Protein AF-A0A3D5JHT1-F1 (afdb_monomer_lite)

Sequence (173 aa):
NGANALLKLLEEPPEKTMLFLVASRPGRLPPTIRSRCRLVRIAPPDEALCRDVIAGHLSDIDASRAEDLARLAEGAPGRALSLAQSQSDDFYRATCALLAEPRFDMAAAATLCEKWGRGGAEGQPLRDGAIWLIGRLLRLAAVRAAGKENVASVVCAFEEEAISRLVSHHGAG

Secondary structure (DSSP, 8-s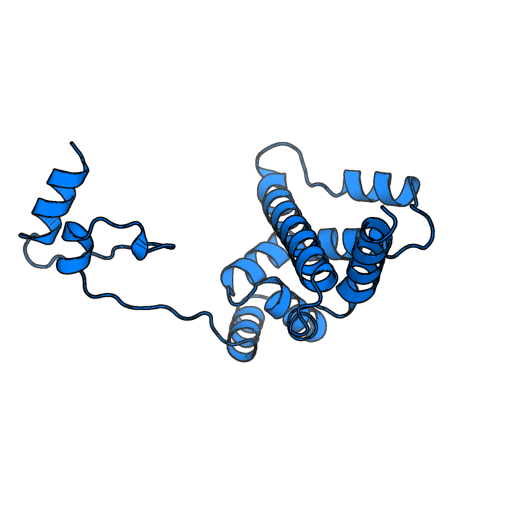tate):
-HHHHHHHHHHSPPTT-------S-GGGS-HHHHTTS-----PPPPHHHHHHHHHHH-TT--HHHHHHHHHHTTT-HHHHHHHHHTTHHHHHHHHHHHHHSSS--HHHHHHHHHTS--TTTTTHHHHHHHHHHHHHHHHHHHHHHTT-GGGTTTS-GGGHHHHHHHHHHHTT-

Radius of gyration: 20.87 Å; chains: 1; bounding box: 59×35×53 Å

pLDDT: mean 89.63, std 9.87, range [39.41, 97.94]

Foldseek 3Di:
DVVVVVLCCLVDPPPPDDDDDDDPCCVPDPPSNVVSDDDDDDDQDDLVVLLVLVPVPDPPDDPLLSSQLSLLCVSPSVLSVLCVVLVLVVLQLLVLVQLLDPDRDPVSVVVSVVVCADPDPRNVSNNVSNVSSVVVLLVLLVCVLVVPPPSVVRHRPSSVSSSVSSSVVVVPD

Structure (mmCIF, N/CA/C/O backbone):
data_AF-A0A3D5JHT1-F1
#
_entry.id   AF-A0A3D5JHT1-F1
#
loop_
_atom_site.group_PDB
_atom_site.id
_atom_site.type_symbol
_atom_site.label_atom_id
_atom_site.label_alt_id
_atom_site.label_comp_id
_atom_site.label_asym_id
_atom_site.label_entity_id
_atom_site.label_seq_id
_atom_site.pdbx_PDB_ins_code
_atom_site.Cartn_x
_atom_site.Cartn_y
_atom_site.Cartn_z
_atom_site.occupancy
_atom_site.B_iso_or_equiv
_atom_site.auth_seq_id
_atom_site.auth_comp_id
_atom_site.auth_asym_id
_atom_site.auth_atom_id
_atom_site.pdbx_PDB_model_num
ATOM 1 N N . ASN A 1 1 ? -8.452 21.609 26.875 1.00 52.84 1 ASN A N 1
ATOM 2 C CA . ASN A 1 1 ? -8.539 20.396 27.729 1.00 52.84 1 ASN A CA 1
ATOM 3 C C . ASN A 1 1 ? -9.334 19.262 27.064 1.00 52.84 1 ASN A C 1
ATOM 5 O O . ASN A 1 1 ? -10.362 18.860 27.589 1.00 52.84 1 ASN A O 1
ATOM 9 N N . GLY A 1 2 ? -8.878 18.725 25.921 1.00 63.16 2 GLY A N 1
ATOM 10 C CA . GLY A 1 2 ? -9.614 17.688 25.165 1.00 63.16 2 GLY A CA 1
ATOM 11 C C . GLY A 1 2 ? -9.487 16.261 25.721 1.00 63.16 2 GLY A C 1
ATOM 12 O O . GLY A 1 2 ? -10.450 15.503 25.690 1.00 63.16 2 GLY A O 1
ATOM 13 N N . ALA A 1 3 ? -8.336 15.908 26.307 1.00 67.38 3 ALA A N 1
ATOM 14 C CA . ALA A 1 3 ? -8.108 14.571 26.869 1.00 67.38 3 ALA A CA 1
ATOM 15 C C . ALA A 1 3 ? -9.038 14.254 28.058 1.00 67.38 3 ALA A C 1
ATOM 17 O O . ALA A 1 3 ? -9.567 13.151 28.149 1.00 67.38 3 ALA A O 1
ATOM 18 N N . ASN A 1 4 ? -9.302 15.236 28.926 1.00 71.12 4 ASN A N 1
ATOM 19 C CA . ASN A 1 4 ? -10.193 15.061 30.078 1.00 71.12 4 ASN A CA 1
ATOM 20 C C . ASN A 1 4 ? -11.667 14.932 29.666 1.00 71.12 4 ASN A C 1
ATOM 22 O O . ASN A 1 4 ? -12.423 14.232 30.329 1.00 71.12 4 ASN A O 1
ATOM 26 N N . ALA A 1 5 ? -12.077 15.579 28.570 1.00 80.12 5 ALA A N 1
ATOM 27 C CA . ALA A 1 5 ? -13.433 15.442 28.041 1.00 80.12 5 ALA A CA 1
ATOM 28 C C . ALA A 1 5 ? -13.660 14.046 27.439 1.00 80.12 5 ALA A C 1
ATOM 30 O O . ALA A 1 5 ? -14.677 13.418 27.714 1.00 80.12 5 ALA A O 1
ATOM 31 N N . LEU A 1 6 ? -12.680 13.528 26.688 1.00 86.12 6 LEU A N 1
ATOM 32 C CA . LEU A 1 6 ? -12.731 12.166 26.154 1.00 86.12 6 LEU A CA 1
ATOM 33 C C . LEU A 1 6 ? -12.760 11.114 27.270 1.00 86.12 6 LEU A C 1
ATOM 35 O O . LEU A 1 6 ? -13.501 10.146 27.163 1.00 86.12 6 LEU A O 1
ATOM 39 N N . LEU A 1 7 ? -11.996 11.304 28.350 1.00 89.38 7 LEU A N 1
ATOM 40 C CA . LEU A 1 7 ? -12.026 10.390 29.496 1.00 89.38 7 LEU A CA 1
ATOM 41 C C . LEU A 1 7 ? -13.412 10.323 30.139 1.00 89.38 7 LEU A C 1
ATOM 43 O O . LEU A 1 7 ? -13.905 9.221 30.346 1.00 89.38 7 LEU A O 1
ATOM 47 N N . LYS A 1 8 ? -14.064 11.471 30.361 1.00 88.75 8 LYS A N 1
ATOM 48 C CA . LYS A 1 8 ? -15.439 11.501 30.880 1.00 88.75 8 LYS A CA 1
ATOM 49 C C . LYS A 1 8 ? -16.411 10.747 29.974 1.00 88.75 8 LYS A C 1
ATOM 51 O O . LYS A 1 8 ? -17.195 9.950 30.462 1.00 88.75 8 LYS A O 1
ATOM 56 N N . LEU A 1 9 ? -16.309 10.935 28.657 1.00 90.62 9 LEU A N 1
ATOM 57 C CA . LEU A 1 9 ? -17.140 10.209 27.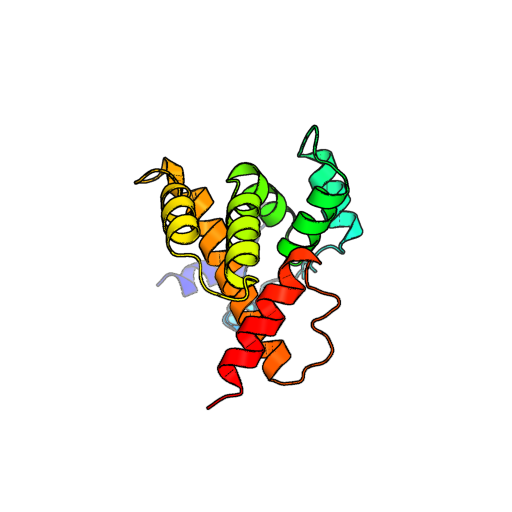686 1.00 90.62 9 LEU A CA 1
ATOM 58 C C . LEU A 1 9 ? -16.893 8.693 27.687 1.00 90.62 9 LEU A C 1
ATOM 60 O O . LEU A 1 9 ? -17.808 7.932 27.394 1.00 90.62 9 LEU A O 1
ATOM 64 N N . LEU A 1 10 ? -15.665 8.251 27.973 1.00 91.12 10 LEU A N 1
ATOM 65 C CA . LEU A 1 10 ? -15.327 6.828 28.064 1.00 91.12 10 LEU A CA 1
ATOM 66 C C . LEU A 1 10 ? -15.773 6.202 29.394 1.00 91.12 10 LEU A C 1
ATOM 68 O O . LEU A 1 10 ? -16.079 5.014 29.420 1.00 91.12 10 LEU A O 1
ATOM 72 N N . GLU A 1 11 ? -15.764 6.971 30.485 1.00 90.69 11 GLU A N 1
ATOM 73 C CA . GLU A 1 11 ? -16.189 6.522 31.820 1.00 90.69 11 GLU A CA 1
ATOM 74 C C . GLU A 1 11 ? -17.711 6.494 31.964 1.00 90.69 11 GLU A C 1
ATOM 76 O O . GLU A 1 11 ? -18.261 5.547 32.519 1.00 90.69 11 GLU A O 1
ATOM 81 N N . GLU A 1 12 ? -18.381 7.509 31.427 1.00 91.62 12 GLU A N 1
ATOM 82 C CA . GLU A 1 12 ? -19.824 7.711 31.515 1.00 91.62 12 GLU A CA 1
ATOM 83 C C . GLU A 1 12 ? -20.380 7.941 30.098 1.00 91.62 12 GLU A C 1
ATOM 85 O O . GLU A 1 12 ? -20.761 9.065 29.744 1.00 91.62 12 GLU A O 1
ATOM 90 N N . PRO A 1 13 ? -20.378 6.908 29.227 1.00 89.62 13 PRO A N 1
ATOM 91 C CA . PRO A 1 13 ? -20.922 7.048 27.886 1.00 89.62 13 PRO A CA 1
ATOM 92 C C . PRO A 1 13 ? -22.430 7.334 27.961 1.00 89.62 13 PRO A C 1
ATOM 94 O O . PRO A 1 13 ? -23.124 6.735 28.788 1.00 89.62 13 PRO A O 1
ATOM 97 N N . PRO A 1 14 ? -22.973 8.201 27.087 1.00 92.38 14 PRO A N 1
ATOM 98 C CA . PRO A 1 14 ? -24.410 8.438 27.033 1.00 92.38 14 PRO A CA 1
ATOM 99 C C . PRO A 1 14 ? -25.187 7.142 26.775 1.00 92.38 14 PRO A C 1
ATOM 101 O O . PRO A 1 14 ? -24.684 6.219 26.122 1.00 92.38 14 PRO A O 1
ATOM 104 N N . GLU A 1 15 ? -26.438 7.083 27.235 1.00 93.75 15 GLU A N 1
ATOM 105 C CA . GLU A 1 15 ? -27.287 5.911 27.014 1.00 93.75 15 GLU A CA 1
ATOM 106 C C . GLU A 1 15 ? -27.346 5.530 25.528 1.00 93.75 15 GLU A C 1
ATOM 108 O O . GLU A 1 15 ? -27.421 6.384 24.643 1.00 93.75 15 GLU A O 1
ATOM 113 N N . LYS A 1 16 ? -27.307 4.219 25.254 1.00 93.00 16 LYS A N 1
ATOM 114 C CA . LYS A 1 16 ? -27.350 3.640 23.897 1.00 93.00 16 LYS A CA 1
ATOM 115 C C . LYS A 1 16 ? -26.215 4.100 22.966 1.00 93.00 16 LYS A C 1
ATOM 117 O O . LYS A 1 16 ? -26.364 4.037 21.748 1.00 93.00 16 LYS A O 1
ATOM 122 N N . THR A 1 17 ? -25.070 4.512 23.510 1.00 92.50 17 THR A N 1
ATOM 123 C CA . THR A 1 17 ? -23.898 4.909 22.714 1.00 92.50 17 THR A CA 1
ATOM 124 C C . THR A 1 17 ? -22.842 3.808 22.676 1.00 92.50 17 THR A C 1
ATOM 126 O O . THR A 1 17 ? -22.468 3.253 23.706 1.00 92.50 17 THR A O 1
ATOM 129 N N . MET A 1 18 ? -22.309 3.528 21.484 1.00 92.38 18 MET A N 1
ATOM 130 C CA . MET A 1 18 ? -21.116 2.701 21.300 1.00 92.38 18 MET A CA 1
ATOM 131 C C . MET A 1 18 ? -19.988 3.564 20.741 1.00 92.38 18 MET A C 1
ATOM 133 O O . MET A 1 18 ? -20.134 4.184 19.689 1.00 92.38 18 MET A O 1
ATOM 137 N N . LEU A 1 19 ? -18.864 3.613 21.455 1.00 92.69 19 LEU A N 1
ATOM 138 C CA . LEU A 1 19 ? -17.699 4.403 21.065 1.00 92.69 19 LEU A CA 1
ATOM 139 C C . LEU A 1 19 ? -16.660 3.513 20.381 1.00 92.69 19 LEU A C 1
ATOM 141 O O . LEU A 1 19 ? -16.199 2.527 20.956 1.00 92.69 19 LEU A O 1
ATOM 145 N N . PHE A 1 20 ? -16.249 3.903 19.175 1.00 93.12 20 PHE A N 1
ATOM 146 C CA . PHE A 1 20 ? -15.143 3.278 18.455 1.00 93.12 20 PHE A CA 1
ATOM 147 C C . PHE A 1 20 ? -13.934 4.208 18.450 1.00 93.12 20 PHE A C 1
ATOM 149 O O . PHE A 1 20 ? -13.998 5.327 17.944 1.00 93.12 20 PHE A O 1
ATOM 156 N N . LEU A 1 21 ? -12.814 3.729 18.992 1.00 92.19 21 LEU A N 1
ATOM 157 C CA . LEU A 1 21 ? -11.537 4.435 18.960 1.00 92.19 21 LEU A CA 1
ATOM 158 C C . LEU A 1 21 ? -10.577 3.718 18.009 1.00 92.19 21 LEU A C 1
ATOM 160 O O . LEU A 1 21 ? -10.153 2.594 18.278 1.00 92.19 21 LEU A O 1
ATOM 164 N N . VAL A 1 22 ? -10.204 4.385 16.916 1.00 92.81 22 VAL A N 1
ATOM 165 C CA . VAL A 1 22 ? -9.245 3.862 15.933 1.00 92.81 22 VAL A CA 1
ATOM 166 C C . VAL A 1 22 ? -7.867 4.458 16.205 1.00 92.81 22 VAL A C 1
ATOM 168 O O . VAL A 1 22 ? -7.693 5.675 16.208 1.00 92.81 22 VAL A O 1
ATOM 171 N N . ALA A 1 23 ? -6.871 3.601 16.431 1.00 90.19 23 ALA A N 1
ATOM 172 C CA . ALA A 1 23 ? -5.496 4.023 16.675 1.00 90.19 23 ALA A CA 1
ATOM 173 C C . ALA A 1 23 ? -4.500 3.101 15.963 1.00 90.19 23 ALA A C 1
ATOM 175 O O . ALA A 1 23 ? -4.442 1.906 16.239 1.00 90.19 23 ALA A O 1
ATOM 176 N N . SER A 1 24 ? -3.647 3.673 15.109 1.00 88.38 24 SER A N 1
ATOM 177 C CA . SER A 1 24 ? -2.579 2.939 14.410 1.00 88.38 24 SER A CA 1
ATOM 178 C C . SER A 1 24 ? -1.431 2.513 15.335 1.00 88.38 24 SER A C 1
ATOM 180 O O . SER A 1 24 ? -0.680 1.591 15.025 1.00 88.38 24 SER A O 1
ATOM 182 N N . ARG A 1 25 ? -1.276 3.179 16.490 1.00 88.81 25 ARG A N 1
ATOM 183 C CA . ARG A 1 25 ? -0.252 2.879 17.504 1.00 88.81 25 ARG A CA 1
ATOM 184 C C . ARG A 1 25 ? -0.867 2.905 18.909 1.00 88.81 25 ARG A C 1
ATOM 186 O O . ARG A 1 25 ? -0.623 3.860 19.649 1.00 88.81 25 ARG A O 1
ATOM 193 N N . PRO A 1 26 ? -1.627 1.871 19.319 1.00 87.25 26 PRO A N 1
ATOM 194 C CA . PRO A 1 26 ? -2.336 1.866 20.603 1.00 87.25 26 PRO A CA 1
ATOM 195 C C . PRO A 1 26 ? -1.404 2.043 21.812 1.00 87.25 26 PRO A C 1
ATOM 197 O O . PRO A 1 26 ? -1.821 2.582 22.829 1.00 87.25 26 PRO A O 1
ATOM 200 N N . GLY A 1 27 ? -0.122 1.672 21.701 1.00 88.69 27 GLY A N 1
ATOM 201 C CA . GLY A 1 27 ? 0.880 1.904 22.749 1.00 88.69 27 GLY A CA 1
ATOM 202 C C . GLY A 1 27 ? 1.193 3.380 23.034 1.00 88.69 27 GLY A C 1
ATOM 203 O O . GLY A 1 27 ? 1.699 3.676 24.109 1.00 88.69 27 GLY A O 1
ATOM 204 N N . ARG A 1 28 ? 0.876 4.305 22.115 1.00 89.19 28 ARG A N 1
ATOM 205 C CA . ARG A 1 28 ? 1.018 5.757 22.337 1.00 89.19 28 ARG A CA 1
ATOM 206 C C . ARG A 1 28 ? -0.196 6.379 23.030 1.00 89.19 28 ARG A C 1
ATOM 208 O O . ARG A 1 28 ? -0.153 7.559 23.360 1.00 89.19 28 ARG A O 1
ATOM 215 N N . LEU A 1 29 ? -1.274 5.618 23.229 1.00 89.06 29 LEU A N 1
ATOM 216 C CA . LEU A 1 29 ? -2.430 6.099 23.973 1.00 89.06 29 LEU A CA 1
ATOM 217 C C . LEU A 1 29 ? -2.116 6.116 25.477 1.00 89.06 29 LEU A C 1
ATOM 219 O O . LEU A 1 29 ? -1.510 5.159 25.976 1.00 89.06 29 LEU A O 1
ATOM 223 N N . PRO A 1 30 ? -2.570 7.147 26.213 1.00 90.94 30 PRO A N 1
ATOM 224 C CA . PRO A 1 30 ? -2.485 7.176 27.664 1.00 90.94 30 PRO A CA 1
ATOM 225 C C . PRO A 1 30 ? -3.037 5.886 28.292 1.00 90.94 30 PRO A C 1
ATOM 227 O O . PRO A 1 30 ? -4.087 5.398 27.852 1.00 90.94 30 PRO A O 1
ATOM 230 N N . PRO A 1 31 ? -2.393 5.347 29.345 1.00 90.38 31 PRO A N 1
ATOM 231 C CA . PRO A 1 31 ? -2.896 4.178 30.066 1.00 90.38 31 PRO A CA 1
ATOM 232 C C . PRO A 1 31 ? -4.345 4.341 30.539 1.00 90.38 31 PRO A C 1
ATOM 234 O O . PRO A 1 31 ? -5.102 3.377 30.516 1.00 90.38 31 PRO A O 1
ATOM 237 N N . THR A 1 32 ? -4.745 5.568 30.889 1.00 91.38 32 THR A N 1
ATOM 238 C CA . THR A 1 32 ? -6.104 5.912 31.327 1.00 91.38 32 THR A CA 1
ATOM 239 C C . THR A 1 32 ? -7.159 5.687 30.246 1.00 91.38 32 THR A C 1
ATOM 241 O O . THR A 1 32 ? -8.227 5.170 30.553 1.00 91.38 32 THR A O 1
ATOM 244 N N . ILE A 1 33 ? -6.862 6.000 28.982 1.00 91.25 33 ILE A N 1
ATOM 245 C CA . ILE A 1 33 ? -7.751 5.692 27.852 1.00 91.25 33 ILE A CA 1
ATOM 246 C C . ILE A 1 33 ? -7.748 4.183 27.595 1.00 91.25 33 ILE A C 1
ATOM 248 O O . ILE A 1 33 ? -8.801 3.563 27.485 1.00 91.25 33 ILE A O 1
ATOM 252 N N . ARG A 1 34 ? -6.561 3.563 27.557 1.00 90.44 34 ARG A N 1
ATOM 253 C CA . ARG A 1 34 ? -6.420 2.129 27.258 1.00 90.44 34 ARG A CA 1
ATOM 254 C C . ARG A 1 34 ? -7.154 1.230 28.247 1.00 90.44 34 ARG A C 1
ATOM 256 O O . ARG A 1 34 ? -7.711 0.227 27.824 1.00 90.44 34 ARG A O 1
ATOM 263 N N . SER A 1 35 ? -7.152 1.566 29.535 1.00 92.19 35 SER A N 1
ATOM 264 C CA . SER A 1 35 ? -7.810 0.753 30.564 1.00 92.19 35 SER A CA 1
ATOM 265 C C . SER A 1 35 ? -9.339 0.772 30.469 1.00 92.19 35 SER A C 1
ATOM 267 O O . SER A 1 35 ? -9.986 -0.056 31.098 1.00 92.19 35 SER A O 1
ATOM 269 N N . ARG A 1 36 ? -9.914 1.715 29.710 1.00 92.88 36 ARG A N 1
ATOM 270 C CA . ARG A 1 36 ? -11.362 1.920 29.536 1.00 92.88 36 ARG A CA 1
ATOM 271 C C . ARG A 1 36 ? -11.860 1.472 28.158 1.00 92.88 36 ARG A C 1
ATOM 273 O O . ARG A 1 36 ? -13.040 1.593 27.858 1.00 92.88 36 ARG A O 1
ATOM 280 N N . CYS A 1 37 ? -10.975 0.943 27.311 1.00 92.44 37 CYS A N 1
ATOM 281 C CA . CYS A 1 37 ? -11.321 0.438 25.987 1.00 92.44 37 CYS A CA 1
ATOM 282 C C . CYS A 1 37 ? -11.029 -1.059 25.883 1.00 92.44 37 CYS A C 1
ATOM 284 O O . CYS A 1 37 ? -9.970 -1.535 26.297 1.00 92.44 37 CYS A O 1
ATOM 286 N N . ARG A 1 38 ? -11.922 -1.803 25.224 1.00 92.75 38 ARG A N 1
ATOM 287 C CA . ARG A 1 38 ? -11.608 -3.160 24.769 1.00 92.75 38 ARG A CA 1
ATOM 288 C C . ARG A 1 38 ? -10.741 -3.074 23.516 1.00 92.75 38 ARG A C 1
ATOM 290 O O . ARG A 1 38 ? -11.165 -2.526 22.503 1.00 92.75 38 ARG A O 1
ATOM 297 N N . LEU A 1 39 ? -9.534 -3.634 23.573 1.00 92.06 39 LEU A N 1
ATOM 298 C CA . LEU A 1 39 ? -8.654 -3.684 22.409 1.00 92.06 39 LEU A CA 1
ATOM 299 C C . LEU A 1 39 ? -9.120 -4.778 21.444 1.00 92.06 39 LEU A C 1
ATOM 301 O O . LEU A 1 39 ? -9.042 -5.964 21.760 1.00 92.06 39 LEU A O 1
ATOM 305 N N . VAL A 1 40 ? -9.534 -4.371 20.249 1.00 93.69 40 VAL A N 1
ATOM 306 C CA . VAL A 1 40 ? -9.731 -5.263 19.104 1.00 93.69 40 VAL A CA 1
ATOM 307 C C . VAL A 1 40 ? -8.566 -5.039 18.149 1.00 93.69 40 VAL A C 1
ATOM 309 O O . VAL A 1 40 ? -8.359 -3.928 17.663 1.00 93.69 40 VAL A O 1
ATOM 312 N N . ARG A 1 41 ? -7.756 -6.077 17.923 1.00 90.75 41 ARG A N 1
ATOM 313 C CA . ARG A 1 41 ? -6.647 -6.017 16.966 1.00 90.75 41 ARG A CA 1
ATOM 314 C C . ARG A 1 41 ? -7.157 -6.439 15.597 1.00 90.75 41 ARG A C 1
ATOM 316 O O . ARG A 1 41 ? -7.614 -7.564 15.442 1.00 90.75 41 ARG A O 1
ATOM 323 N N . ILE A 1 42 ? -7.034 -5.545 14.625 1.00 89.31 42 ILE A N 1
ATOM 324 C CA . ILE A 1 42 ? -7.262 -5.859 13.217 1.00 89.31 42 ILE A CA 1
ATOM 325 C C . ILE A 1 42 ? -5.906 -6.267 12.646 1.00 89.31 42 ILE A C 1
ATOM 327 O O . ILE A 1 42 ? -5.008 -5.432 12.523 1.00 89.31 42 ILE A O 1
ATOM 331 N N . ALA A 1 43 ? -5.729 -7.564 12.401 1.00 89.19 43 ALA A N 1
ATOM 332 C CA . ALA A 1 43 ? -4.553 -8.061 11.701 1.00 89.19 43 ALA A CA 1
ATOM 333 C C . ALA A 1 43 ? -4.676 -7.731 10.204 1.00 89.19 43 ALA A C 1
ATOM 335 O O . ALA A 1 43 ? -5.798 -7.705 9.691 1.00 89.19 43 ALA A O 1
ATOM 336 N N . PRO A 1 44 ? -3.558 -7.476 9.502 1.00 88.94 44 PRO A N 1
ATOM 337 C CA . PRO A 1 44 ? -3.587 -7.388 8.052 1.00 88.94 44 PRO A CA 1
ATOM 338 C C . PRO A 1 44 ? -4.165 -8.687 7.462 1.00 88.94 44 PRO A C 1
ATOM 340 O O . PRO A 1 44 ? -3.782 -9.762 7.936 1.00 88.94 44 PRO A O 1
ATOM 343 N N . PRO A 1 45 ? -5.080 -8.619 6.478 1.00 91.00 45 PRO A N 1
ATOM 344 C CA . PRO A 1 45 ? -5.468 -9.783 5.693 1.00 91.00 45 PRO A CA 1
ATOM 345 C C . PRO A 1 45 ? -4.248 -10.447 5.055 1.00 91.00 45 PRO A C 1
ATOM 347 O O . PRO A 1 45 ? -3.248 -9.787 4.752 1.00 91.00 45 PRO A O 1
ATOM 350 N N . ASP A 1 46 ? -4.352 -11.755 4.839 1.00 88.44 46 ASP A N 1
ATOM 351 C CA . ASP A 1 46 ? -3.383 -12.462 4.017 1.00 88.44 46 ASP A CA 1
ATOM 352 C C . ASP A 1 46 ? -3.500 -12.043 2.543 1.00 88.44 46 ASP A C 1
ATOM 354 O O . ASP A 1 46 ? -4.401 -11.308 2.123 1.00 88.44 46 ASP A O 1
ATOM 358 N N . GLU A 1 47 ? -2.534 -12.482 1.743 1.00 85.38 47 GLU A N 1
ATOM 359 C CA . GLU A 1 47 ? -2.476 -12.115 0.333 1.00 85.38 47 GLU A CA 1
ATOM 360 C C . GLU A 1 47 ? -3.673 -12.662 -0.458 1.00 85.38 47 GLU A C 1
ATOM 362 O O . GLU A 1 47 ? -4.140 -12.004 -1.384 1.00 85.38 47 GLU A O 1
ATOM 367 N N . ALA A 1 48 ? -4.212 -13.825 -0.073 1.00 89.31 48 ALA A N 1
ATOM 368 C CA . ALA A 1 48 ? -5.370 -14.419 -0.734 1.00 89.31 48 ALA A CA 1
ATOM 369 C C . ALA A 1 48 ? -6.617 -13.549 -0.556 1.00 89.31 48 ALA A C 1
ATOM 371 O O . ALA A 1 48 ? -7.225 -13.146 -1.544 1.00 89.31 48 ALA A O 1
ATOM 372 N N . LEU A 1 49 ? -6.923 -13.157 0.681 1.00 91.94 49 LEU A N 1
ATOM 373 C CA . LEU A 1 49 ? -8.032 -12.260 0.974 1.00 91.94 49 LEU A CA 1
ATOM 374 C C . LEU A 1 49 ? -7.827 -10.875 0.341 1.00 91.94 49 LEU A C 1
ATOM 376 O O . LEU A 1 49 ? -8.784 -10.274 -0.143 1.00 91.94 49 LEU A O 1
ATOM 380 N N . CYS A 1 50 ? -6.591 -10.363 0.296 1.00 92.69 50 CYS A N 1
ATOM 381 C CA . CYS A 1 50 ? -6.287 -9.139 -0.451 1.00 92.69 50 CYS A CA 1
ATOM 382 C C . CYS A 1 50 ? -6.657 -9.269 -1.934 1.00 92.69 50 CYS A C 1
ATOM 384 O O . CYS A 1 50 ? -7.318 -8.376 -2.463 1.00 92.69 50 CYS A O 1
ATOM 386 N N . ARG A 1 51 ? -6.257 -10.363 -2.597 1.00 91.31 51 ARG A N 1
ATOM 387 C CA . ARG A 1 51 ? -6.581 -10.608 -4.011 1.00 91.31 51 ARG A CA 1
ATOM 388 C C . ARG A 1 51 ? -8.085 -10.722 -4.237 1.00 91.31 51 ARG A C 1
ATOM 390 O O . ARG A 1 51 ? -8.580 -10.116 -5.181 1.00 91.31 51 ARG A O 1
ATOM 397 N N . ASP A 1 52 ? -8.809 -11.403 -3.352 1.00 92.25 52 ASP A N 1
ATOM 398 C CA . ASP A 1 52 ? -10.268 -11.533 -3.450 1.00 92.25 52 ASP A CA 1
ATOM 399 C C . ASP A 1 52 ? -10.965 -10.167 -3.358 1.00 92.25 52 ASP A C 1
ATOM 401 O O . ASP A 1 52 ? -11.859 -9.860 -4.149 1.00 92.25 52 ASP A O 1
ATOM 405 N N . VAL A 1 53 ? -10.517 -9.302 -2.440 1.00 93.88 53 VAL A N 1
ATOM 406 C CA . VAL A 1 53 ? -11.027 -7.925 -2.335 1.00 93.88 53 VAL A CA 1
ATOM 407 C C . VAL A 1 53 ? -10.706 -7.125 -3.599 1.00 93.88 53 VAL A C 1
ATOM 409 O O . VAL A 1 53 ? -11.569 -6.412 -4.104 1.00 93.88 53 VAL A O 1
ATOM 412 N N . ILE A 1 54 ? -9.489 -7.239 -4.136 1.00 94.56 54 ILE A N 1
ATOM 413 C CA . ILE A 1 54 ? -9.093 -6.545 -5.370 1.00 94.56 54 ILE A CA 1
ATOM 414 C C . ILE A 1 54 ? -9.978 -6.988 -6.542 1.00 94.56 54 ILE A C 1
ATOM 416 O O . ILE A 1 54 ? -10.560 -6.138 -7.215 1.00 94.56 54 ILE A O 1
ATOM 420 N N . ALA A 1 55 ? -10.139 -8.297 -6.742 1.00 91.81 55 ALA A N 1
ATOM 421 C CA . ALA A 1 55 ? -10.951 -8.868 -7.815 1.00 91.81 55 ALA A CA 1
ATOM 422 C C . ALA A 1 55 ? -12.440 -8.497 -7.696 1.00 91.81 55 ALA A C 1
ATOM 424 O O . ALA A 1 55 ? -13.111 -8.296 -8.704 1.00 91.81 55 ALA A O 1
ATOM 425 N N . GLY A 1 56 ? -12.960 -8.360 -6.471 1.00 93.88 56 GLY A N 1
ATOM 426 C CA . GLY A 1 56 ? -14.340 -7.930 -6.234 1.00 93.88 56 GLY A CA 1
ATOM 427 C C . GLY A 1 56 ? -14.611 -6.449 -6.530 1.00 93.88 56 GLY A C 1
ATOM 428 O O . GLY A 1 56 ? -15.766 -6.072 -6.719 1.00 93.88 56 GLY A O 1
ATOM 429 N N . HIS A 1 57 ? -13.574 -5.605 -6.568 1.00 95.12 57 HIS A N 1
ATOM 430 C CA . HIS A 1 57 ? -13.708 -4.152 -6.728 1.00 95.12 57 HIS A CA 1
ATOM 431 C C . HIS A 1 57 ? -13.173 -3.607 -8.057 1.00 95.12 57 HIS A C 1
ATOM 433 O O . HIS A 1 57 ? -13.602 -2.530 -8.472 1.00 95.12 57 HIS A O 1
ATOM 439 N N . LEU A 1 58 ? -12.247 -4.307 -8.715 1.00 92.81 58 LEU A N 1
ATOM 440 C CA . LEU A 1 58 ? -11.671 -3.906 -9.996 1.00 92.81 58 LE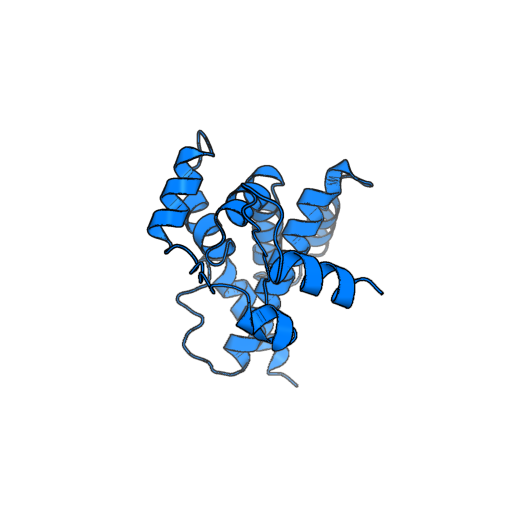U A CA 1
ATOM 441 C C . LEU A 1 58 ? -12.146 -4.860 -11.094 1.00 92.81 58 LEU A C 1
ATOM 443 O O . LEU A 1 58 ? -11.627 -5.964 -11.245 1.00 92.81 58 LEU A O 1
ATOM 447 N N . SER A 1 59 ? -13.143 -4.421 -11.864 1.00 84.38 59 SER A N 1
ATOM 448 C CA . SER A 1 59 ? -13.555 -5.093 -13.099 1.00 84.38 59 SER A CA 1
ATOM 449 C C . SER A 1 59 ? -12.374 -5.082 -14.076 1.00 84.38 59 SER A C 1
ATOM 451 O O . SER A 1 59 ? -11.733 -4.047 -14.230 1.00 84.38 59 SER A O 1
ATOM 453 N N . ASP A 1 60 ? -12.076 -6.210 -14.718 1.00 86.06 60 ASP A N 1
ATOM 454 C CA . ASP A 1 60 ? -11.053 -6.334 -15.775 1.00 86.06 60 ASP A CA 1
ATOM 455 C C . ASP A 1 60 ? -9.580 -6.283 -15.331 1.00 86.06 60 ASP A C 1
ATOM 457 O O . ASP A 1 60 ? -8.685 -6.121 -16.163 1.00 86.06 60 ASP A O 1
ATOM 461 N N . ILE A 1 61 ? -9.290 -6.471 -14.040 1.00 91.69 61 ILE A N 1
ATOM 462 C CA . ILE A 1 61 ? -7.905 -6.660 -13.602 1.00 91.69 61 ILE A CA 1
ATOM 463 C C . ILE A 1 61 ? -7.396 -8.068 -13.949 1.00 91.69 61 ILE A C 1
AT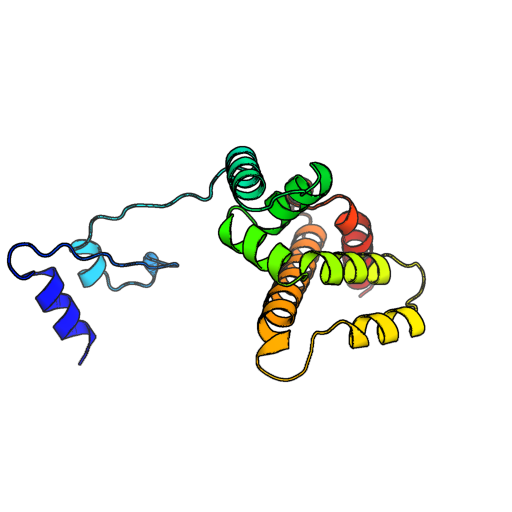OM 465 O O . ILE A 1 61 ? -8.047 -9.072 -13.656 1.00 91.69 61 ILE A O 1
ATOM 469 N N . ASP A 1 62 ? -6.211 -8.156 -14.554 1.00 92.31 62 ASP A N 1
ATOM 470 C CA . ASP A 1 62 ? -5.552 -9.438 -14.785 1.00 92.31 62 ASP A CA 1
ATOM 471 C C . ASP A 1 62 ? -4.935 -10.003 -13.491 1.00 92.31 62 ASP A C 1
ATOM 473 O O . ASP A 1 62 ? -4.605 -9.277 -12.548 1.00 92.31 62 ASP A O 1
ATOM 477 N N . ALA A 1 63 ? -4.755 -11.324 -13.448 1.00 91.12 63 ALA A N 1
ATOM 478 C CA . ALA A 1 63 ? -4.269 -12.012 -12.253 1.00 91.12 63 ALA A CA 1
ATOM 479 C C . ALA A 1 63 ? -2.868 -11.550 -11.811 1.00 91.12 63 ALA A C 1
ATOM 481 O O . ALA A 1 63 ? -2.614 -11.466 -10.610 1.00 91.12 63 ALA A O 1
ATOM 482 N N . SER A 1 64 ? -1.980 -11.214 -12.756 1.00 92.31 64 SER A N 1
ATOM 483 C CA . SER A 1 64 ? -0.617 -10.772 -12.441 1.00 92.31 64 SER A CA 1
ATOM 484 C C . SER A 1 64 ? -0.632 -9.393 -11.794 1.00 92.31 64 SER A C 1
ATOM 486 O O . SER A 1 64 ? 0.026 -9.183 -10.776 1.00 92.31 64 SER A O 1
ATOM 488 N N . ARG A 1 65 ? -1.406 -8.450 -12.343 1.00 93.62 65 ARG A N 1
ATOM 489 C CA . ARG A 1 65 ? -1.551 -7.117 -11.753 1.00 93.62 65 ARG A CA 1
ATOM 490 C C . ARG A 1 65 ? -2.239 -7.177 -10.392 1.00 93.62 65 ARG A C 1
ATOM 492 O O . ARG A 1 65 ? -1.843 -6.444 -9.488 1.00 93.62 65 ARG A O 1
ATOM 499 N N . ALA A 1 66 ? -3.232 -8.051 -10.216 1.00 94.31 66 ALA A N 1
ATOM 500 C CA . ALA A 1 66 ? -3.889 -8.247 -8.925 1.00 94.31 66 ALA A CA 1
ATOM 501 C C . ALA A 1 66 ? -2.922 -8.790 -7.856 1.00 94.31 66 ALA A C 1
ATOM 503 O O . ALA A 1 66 ? -2.954 -8.328 -6.714 1.00 94.31 66 ALA A O 1
ATOM 504 N N . GLU A 1 67 ? -2.044 -9.729 -8.222 1.00 93.44 67 GLU A N 1
ATOM 505 C CA . GLU A 1 67 ? -0.997 -10.241 -7.332 1.00 93.44 67 GLU A CA 1
ATOM 506 C C . GLU A 1 67 ? 0.011 -9.147 -6.957 1.00 93.44 67 GLU A C 1
ATOM 508 O O . GLU A 1 67 ? 0.279 -8.933 -5.772 1.00 93.44 67 GLU A O 1
ATOM 513 N N . ASP A 1 68 ? 0.504 -8.395 -7.944 1.00 94.88 68 ASP A N 1
ATOM 514 C CA . ASP A 1 68 ? 1.422 -7.283 -7.700 1.00 94.88 68 ASP A CA 1
ATOM 515 C C . ASP A 1 68 ? 0.782 -6.241 -6.770 1.00 94.88 68 ASP A C 1
ATOM 517 O O . ASP A 1 68 ? 1.367 -5.870 -5.753 1.00 94.88 68 ASP A O 1
ATOM 521 N N . LEU A 1 69 ? -0.457 -5.819 -7.029 1.00 95.69 69 LEU A N 1
ATOM 522 C CA . LEU A 1 69 ? -1.170 -4.876 -6.163 1.00 95.69 69 LEU A CA 1
ATOM 523 C C . LEU A 1 69 ? -1.372 -5.410 -4.738 1.00 95.69 69 LEU A C 1
ATOM 525 O O . LEU A 1 69 ? -1.238 -4.641 -3.783 1.00 95.69 69 LEU A O 1
ATOM 529 N N . ALA A 1 70 ? -1.658 -6.705 -4.567 1.00 94.38 70 ALA A N 1
ATOM 530 C CA . ALA A 1 70 ? -1.785 -7.321 -3.247 1.00 94.38 70 ALA A CA 1
ATOM 531 C C . ALA A 1 70 ? -0.461 -7.261 -2.460 1.00 94.38 70 ALA A C 1
ATOM 533 O O . ALA A 1 70 ? -0.462 -6.907 -1.275 1.00 94.38 70 ALA A O 1
ATOM 534 N N . ARG A 1 71 ? 0.673 -7.521 -3.125 1.00 93.75 71 ARG A N 1
ATOM 535 C CA . ARG A 1 71 ? 2.022 -7.414 -2.538 1.00 93.75 71 ARG A CA 1
ATOM 536 C C . ARG A 1 71 ? 2.411 -5.965 -2.236 1.00 93.75 71 ARG A C 1
ATOM 538 O O . ARG A 1 71 ? 2.902 -5.663 -1.141 1.00 93.75 71 ARG A O 1
ATOM 545 N N . LEU A 1 72 ? 2.155 -5.047 -3.170 1.00 95.06 72 LEU A N 1
ATOM 546 C CA . LEU A 1 72 ? 2.413 -3.613 -3.006 1.00 95.06 72 LEU A CA 1
ATOM 547 C C . LEU A 1 72 ? 1.595 -3.017 -1.856 1.00 95.06 72 LEU A C 1
ATOM 549 O O . LEU A 1 72 ? 2.062 -2.120 -1.158 1.00 95.06 72 LEU A O 1
ATOM 553 N N . ALA A 1 73 ? 0.395 -3.531 -1.607 1.00 93.06 73 ALA A N 1
ATOM 554 C CA . ALA A 1 73 ? -0.487 -3.036 -0.562 1.00 93.06 73 ALA A CA 1
ATOM 555 C C . ALA A 1 73 ? -0.034 -3.354 0.873 1.00 93.06 73 ALA A C 1
ATOM 557 O O . ALA A 1 73 ? -0.552 -2.739 1.807 1.00 93.06 73 ALA A O 1
ATOM 558 N N . GLU A 1 74 ? 0.918 -4.272 1.074 1.00 91.38 74 GLU A N 1
ATOM 559 C CA . GLU A 1 74 ? 1.417 -4.697 2.394 1.00 91.38 74 GLU A CA 1
ATOM 560 C C . GLU A 1 74 ? 0.282 -5.028 3.386 1.00 91.38 74 GLU A C 1
ATOM 562 O O . GLU A 1 74 ? 0.251 -4.536 4.519 1.00 91.38 74 GLU A O 1
ATOM 567 N N . GLY A 1 75 ? -0.692 -5.827 2.933 1.00 91.62 75 GLY A N 1
ATOM 568 C CA . GLY A 1 75 ? -1.835 -6.245 3.750 1.00 91.62 75 GLY A CA 1
ATOM 569 C C . GLY A 1 75 ? -2.877 -5.144 3.983 1.00 91.62 75 GLY A C 1
ATOM 570 O O . GLY A 1 75 ? -3.610 -5.185 4.967 1.00 91.62 75 GLY A O 1
ATOM 571 N N . ALA A 1 76 ? -2.952 -4.133 3.114 1.00 93.44 76 ALA A N 1
ATOM 572 C CA . ALA A 1 76 ? -3.995 -3.108 3.149 1.00 93.44 76 ALA A CA 1
ATOM 573 C C . ALA A 1 76 ? -4.774 -3.067 1.819 1.00 93.44 76 ALA A C 1
ATOM 575 O O . ALA A 1 76 ? -4.440 -2.253 0.960 1.00 93.44 76 ALA A O 1
ATOM 576 N N . PRO A 1 77 ? -5.844 -3.867 1.635 1.00 94.31 77 PRO A N 1
ATOM 577 C CA . PRO A 1 77 ? -6.580 -3.944 0.367 1.00 94.31 77 PRO A CA 1
ATOM 578 C C . PRO A 1 77 ? -7.057 -2.584 -0.157 1.00 94.31 77 PRO A C 1
ATOM 580 O O . PRO A 1 77 ? -6.952 -2.304 -1.343 1.00 94.31 77 PRO A O 1
ATOM 583 N N . GLY A 1 78 ? -7.493 -1.684 0.733 1.00 94.88 78 GLY A N 1
ATOM 584 C CA . GLY A 1 78 ? -7.869 -0.321 0.345 1.00 94.88 78 GLY A CA 1
ATOM 585 C C . GLY A 1 78 ? -6.726 0.462 -0.310 1.00 94.88 78 GLY A C 1
ATOM 586 O O . GLY A 1 78 ? -6.971 1.231 -1.231 1.00 94.88 78 GLY A O 1
ATOM 587 N N . ARG A 1 79 ? -5.469 0.218 0.094 1.00 96.06 79 ARG A N 1
ATOM 588 C CA . ARG A 1 79 ? -4.293 0.790 -0.575 1.00 96.06 79 ARG A CA 1
ATOM 589 C C . ARG A 1 79 ? -4.130 0.211 -1.975 1.00 96.06 79 ARG A C 1
ATOM 591 O O . ARG A 1 79 ? -3.867 0.982 -2.884 1.00 96.06 79 ARG A O 1
ATOM 598 N N . ALA A 1 80 ? -4.320 -1.098 -2.154 1.00 95.94 80 ALA A N 1
ATOM 599 C CA . ALA A 1 80 ? -4.288 -1.728 -3.477 1.00 95.94 80 ALA A CA 1
ATOM 600 C C . ALA A 1 80 ? -5.269 -1.039 -4.439 1.00 95.94 80 ALA A C 1
ATOM 602 O O . ALA A 1 80 ? -4.891 -0.639 -5.537 1.00 95.94 80 ALA A O 1
ATOM 603 N N . LEU A 1 81 ? -6.508 -0.824 -3.979 1.00 96.50 81 LEU A N 1
ATOM 604 C CA . LEU A 1 81 ? -7.546 -0.141 -4.752 1.00 96.50 81 LEU A CA 1
ATOM 605 C C . LEU A 1 81 ? -7.169 1.310 -5.055 1.00 96.50 81 LEU A C 1
ATOM 607 O O . LEU A 1 81 ? -7.294 1.742 -6.196 1.00 96.50 81 LEU A O 1
ATOM 611 N N . SER A 1 82 ? -6.669 2.050 -4.058 1.00 96.88 82 SER A N 1
ATOM 612 C CA . SER A 1 82 ? -6.207 3.425 -4.258 1.00 96.88 82 SER A CA 1
ATOM 613 C C . SER A 1 82 ? -5.083 3.511 -5.288 1.00 96.88 82 SER A C 1
ATOM 615 O O . SER A 1 82 ? -5.169 4.359 -6.165 1.00 96.88 82 SER A O 1
ATOM 617 N N . LEU A 1 83 ? -4.077 2.630 -5.215 1.00 97.31 83 LEU A N 1
ATOM 618 C CA . LEU A 1 83 ? -2.947 2.604 -6.150 1.00 97.31 83 LEU A CA 1
ATOM 619 C C . LEU A 1 83 ? -3.401 2.345 -7.590 1.00 97.31 83 LEU A C 1
ATOM 621 O O . LEU A 1 83 ? -2.952 3.049 -8.491 1.00 97.31 83 LEU A O 1
ATOM 625 N N . ALA A 1 84 ? -4.313 1.389 -7.788 1.00 96.00 84 ALA A N 1
ATOM 626 C CA . ALA A 1 84 ? -4.869 1.082 -9.103 1.00 96.00 84 ALA A CA 1
ATOM 627 C C . ALA A 1 84 ? -5.711 2.241 -9.661 1.00 96.00 84 ALA A C 1
ATOM 629 O O . ALA A 1 84 ? -5.563 2.626 -10.818 1.00 96.00 84 ALA A O 1
ATOM 630 N N . GLN A 1 85 ? -6.578 2.836 -8.832 1.00 94.62 85 GLN A N 1
ATOM 631 C CA . GLN A 1 85 ? -7.434 3.959 -9.234 1.00 94.62 85 GLN A CA 1
ATOM 632 C C . GLN A 1 85 ? -6.625 5.210 -9.589 1.00 94.62 85 GLN A C 1
ATOM 634 O O . GLN A 1 85 ? -7.000 5.952 -10.496 1.00 94.62 85 GLN A O 1
ATOM 639 N N . SER A 1 86 ? -5.518 5.452 -8.883 1.00 95.12 86 SER A N 1
ATOM 640 C CA . SER A 1 86 ? -4.633 6.589 -9.127 1.00 95.12 86 SER A CA 1
ATOM 641 C C . SER A 1 86 ? -3.555 6.327 -10.181 1.00 95.12 86 SER A C 1
ATOM 643 O O . SER A 1 86 ? -2.792 7.247 -10.475 1.00 95.12 86 SER A O 1
ATOM 645 N N . GLN A 1 87 ? -3.472 5.106 -10.728 1.00 94.69 87 GLN A N 1
ATOM 646 C CA . GLN A 1 87 ? -2.407 4.647 -11.637 1.00 94.69 87 GLN A CA 1
ATOM 647 C C . GLN A 1 87 ? -0.995 4.799 -11.042 1.00 94.69 87 GLN A C 1
ATOM 649 O O . GLN A 1 87 ? 0.008 4.923 -11.752 1.00 94.69 87 GLN A O 1
ATOM 654 N N . SER A 1 88 ? -0.899 4.816 -9.711 1.00 96.94 88 SER A N 1
ATOM 655 C CA . SER A 1 88 ? 0.382 4.928 -9.012 1.00 96.94 88 SER A CA 1
ATOM 656 C C . SER A 1 88 ? 1.216 3.659 -9.155 1.00 96.94 88 SER A C 1
ATOM 658 O O . SER A 1 88 ? 2.441 3.745 -9.125 1.00 96.94 88 SER A O 1
ATOM 660 N N . ASP A 1 89 ? 0.575 2.499 -9.308 1.00 96.38 89 ASP A N 1
ATOM 661 C CA . ASP A 1 89 ? 1.233 1.218 -9.578 1.00 96.38 89 ASP A CA 1
ATOM 662 C C . ASP A 1 89 ? 1.942 1.219 -10.938 1.00 96.38 89 ASP A C 1
ATOM 664 O O . ASP A 1 89 ? 3.098 0.803 -11.026 1.00 96.38 89 ASP A O 1
ATOM 668 N N . ASP A 1 90 ? 1.303 1.771 -11.970 1.00 95.38 90 ASP A N 1
ATOM 669 C CA . ASP A 1 90 ? 1.886 1.894 -13.309 1.00 95.38 90 ASP A CA 1
ATOM 670 C C . ASP A 1 90 ? 3.060 2.886 -13.328 1.00 95.38 90 ASP A C 1
ATOM 672 O O . ASP A 1 90 ? 4.135 2.587 -13.862 1.00 95.38 90 ASP A O 1
ATOM 676 N N . PHE A 1 91 ? 2.896 4.048 -12.682 1.00 96.44 91 PHE A N 1
ATOM 677 C CA . PHE A 1 91 ? 3.984 5.014 -12.493 1.00 96.44 91 PHE A CA 1
ATOM 678 C C . PHE A 1 91 ? 5.174 4.379 -11.757 1.00 96.44 91 PHE A C 1
ATOM 680 O O . PHE A 1 91 ? 6.338 4.536 -12.145 1.00 96.44 91 PHE A O 1
ATOM 687 N N . TYR A 1 92 ? 4.886 3.638 -10.690 1.00 97.69 92 TYR A N 1
ATOM 688 C CA . TYR A 1 92 ? 5.903 2.985 -9.885 1.00 97.69 92 TYR A CA 1
ATOM 689 C C . TYR A 1 92 ? 6.634 1.885 -10.654 1.00 97.69 92 TYR A C 1
ATOM 691 O O . TYR A 1 92 ? 7.861 1.835 -10.611 1.00 97.69 92 TYR A O 1
ATOM 699 N N . ARG A 1 93 ? 5.922 1.063 -11.432 1.00 96.81 93 ARG A N 1
ATOM 700 C CA . ARG A 1 93 ? 6.542 0.053 -12.298 1.00 96.81 93 ARG A CA 1
ATOM 701 C C . ARG A 1 93 ? 7.519 0.687 -13.287 1.00 96.81 93 ARG A C 1
ATOM 703 O O . ARG A 1 93 ? 8.632 0.190 -13.439 1.00 96.81 93 ARG A O 1
ATOM 710 N N . ALA A 1 94 ? 7.139 1.801 -13.916 1.00 96.12 94 ALA A N 1
ATOM 711 C CA . ALA A 1 94 ? 8.030 2.548 -14.804 1.00 96.12 94 ALA A CA 1
ATOM 712 C C . ALA A 1 94 ? 9.249 3.125 -14.059 1.00 96.12 94 ALA A C 1
ATOM 714 O O . ALA A 1 94 ? 10.357 3.125 -14.591 1.00 96.12 94 ALA A O 1
ATOM 715 N N . THR A 1 95 ? 9.064 3.557 -12.808 1.00 96.62 95 THR A N 1
ATOM 716 C CA . THR A 1 95 ? 10.162 4.001 -11.935 1.00 96.62 95 THR A CA 1
ATOM 717 C C . THR A 1 95 ? 11.139 2.861 -11.642 1.00 96.62 95 THR A C 1
ATOM 719 O O . THR A 1 95 ? 12.345 3.037 -11.792 1.00 96.62 95 THR A O 1
ATOM 722 N N . CYS A 1 96 ? 10.640 1.680 -11.266 1.00 97.12 96 CYS A N 1
ATOM 723 C CA . CYS A 1 96 ? 11.474 0.499 -11.045 1.00 97.12 96 CYS A CA 1
ATOM 724 C C . CYS A 1 96 ? 12.229 0.100 -12.315 1.00 97.12 96 CYS A C 1
ATOM 726 O O . CYS A 1 96 ? 13.423 -0.163 -12.235 1.00 97.12 96 CYS A O 1
ATOM 728 N N . ALA A 1 97 ? 11.570 0.116 -13.477 1.00 96.38 97 ALA A N 1
ATOM 729 C CA . ALA A 1 97 ? 12.218 -0.178 -14.753 1.00 96.38 97 ALA A CA 1
ATOM 730 C C . ALA A 1 97 ? 13.371 0.798 -15.048 1.00 96.38 97 ALA A C 1
ATOM 732 O O . ALA A 1 97 ? 14.475 0.359 -15.342 1.00 96.38 97 ALA A O 1
ATOM 733 N N . LEU A 1 98 ? 13.159 2.107 -14.868 1.00 95.94 98 LEU A N 1
ATOM 734 C CA . LEU A 1 98 ? 14.212 3.114 -15.038 1.00 95.94 98 LEU A CA 1
ATOM 735 C C . LEU A 1 98 ? 15.399 2.895 -14.085 1.00 95.94 98 LEU A C 1
ATOM 737 O O . LEU A 1 98 ? 16.552 3.056 -14.477 1.00 95.94 98 LEU A O 1
ATOM 741 N N . LEU A 1 99 ? 15.130 2.529 -12.829 1.00 95.25 99 LEU A N 1
ATOM 742 C CA . LEU A 1 99 ? 16.170 2.245 -11.833 1.00 95.25 99 LEU A CA 1
ATOM 743 C C . LEU A 1 99 ? 16.890 0.908 -12.076 1.00 95.25 99 LEU A C 1
ATOM 745 O O . LEU A 1 99 ? 18.011 0.729 -11.602 1.00 95.25 99 LEU A O 1
ATOM 749 N N . ALA A 1 100 ? 16.255 -0.017 -12.797 1.00 95.19 100 ALA A N 1
ATOM 750 C CA . ALA A 1 100 ? 16.821 -1.301 -13.193 1.00 95.19 100 ALA A CA 1
ATOM 751 C C . ALA A 1 100 ? 17.828 -1.183 -14.357 1.00 95.19 100 ALA A C 1
ATOM 753 O O . ALA A 1 100 ? 18.571 -2.128 -14.626 1.00 95.19 100 ALA A O 1
ATOM 754 N N . GLU A 1 101 ? 17.886 -0.039 -15.045 1.00 94.06 101 GLU A N 1
ATOM 755 C CA . GLU A 1 101 ? 18.760 0.142 -16.205 1.00 94.06 101 GLU A CA 1
ATOM 756 C C . GLU A 1 101 ? 20.259 0.193 -15.834 1.00 94.06 101 GLU A C 1
ATOM 758 O O . GLU A 1 101 ? 20.646 0.861 -14.867 1.00 94.06 101 GLU A O 1
ATOM 763 N N . PRO A 1 102 ? 21.155 -0.434 -16.634 1.00 89.62 102 PRO A N 1
ATOM 764 C CA . PRO A 1 102 ? 22.616 -0.330 -16.515 1.00 89.62 102 PRO A CA 1
ATOM 765 C C . PRO A 1 102 ? 23.152 1.090 -16.423 1.00 89.62 102 PRO A C 1
ATOM 767 O O . PRO A 1 102 ? 24.115 1.339 -15.695 1.00 89.62 102 PRO A O 1
ATOM 770 N N . ARG A 1 103 ? 22.545 2.002 -17.179 1.00 90.50 103 ARG A N 1
ATOM 771 C CA . ARG A 1 103 ? 22.883 3.419 -17.222 1.00 90.50 103 ARG A CA 1
ATOM 772 C C . ARG A 1 103 ? 21.597 4.210 -17.108 1.00 90.50 103 ARG A C 1
ATOM 774 O O . ARG A 1 103 ? 20.625 3.893 -17.779 1.00 90.50 103 ARG A O 1
ATOM 781 N N . PHE A 1 104 ? 21.626 5.253 -16.291 1.00 88.88 104 PHE A N 1
ATOM 782 C CA . PHE A 1 104 ? 20.456 6.087 -16.074 1.00 88.88 104 PHE A CA 1
ATOM 783 C C . PHE A 1 104 ? 20.065 6.823 -17.363 1.00 88.88 104 PHE A C 1
ATOM 785 O O . PHE A 1 104 ? 20.839 7.633 -17.882 1.00 88.88 104 PHE A O 1
ATOM 792 N N . ASP A 1 105 ? 18.871 6.535 -17.874 1.00 93.44 105 ASP A N 1
ATOM 793 C CA . ASP A 1 105 ? 18.328 7.177 -19.068 1.00 93.44 105 ASP A CA 1
ATOM 794 C C . ASP A 1 105 ? 17.607 8.480 -18.691 1.00 93.44 105 ASP A C 1
ATOM 796 O O . ASP A 1 105 ? 16.495 8.491 -18.159 1.00 93.44 105 ASP A O 1
ATOM 800 N N . MET A 1 106 ? 18.252 9.607 -18.999 1.00 93.81 106 MET A N 1
ATOM 801 C CA . MET A 1 106 ? 17.707 10.941 -18.741 1.00 93.81 106 MET A CA 1
ATOM 802 C C . MET A 1 106 ? 16.442 11.250 -19.554 1.00 93.81 106 MET A C 1
ATOM 804 O O . MET A 1 106 ? 15.600 12.014 -19.083 1.00 93.81 106 MET A O 1
ATOM 808 N N . ALA A 1 107 ? 16.284 10.682 -20.753 1.00 94.06 107 ALA A N 1
ATOM 809 C CA . ALA A 1 107 ? 15.100 10.896 -21.582 1.00 94.06 107 ALA A CA 1
ATOM 810 C C . ALA A 1 107 ? 13.897 10.113 -21.033 1.00 94.06 107 ALA A C 1
ATOM 812 O O . ALA A 1 107 ? 12.791 10.654 -20.924 1.00 94.06 107 ALA A O 1
ATOM 813 N N . ALA A 1 108 ? 14.121 8.869 -20.601 1.00 92.69 108 ALA A N 1
ATOM 814 C CA . ALA A 1 108 ? 13.111 8.089 -19.892 1.00 92.69 108 ALA A CA 1
ATOM 815 C C . ALA A 1 108 ? 12.727 8.744 -18.552 1.00 92.69 108 ALA A C 1
ATOM 817 O O . ALA A 1 108 ? 11.542 8.816 -18.222 1.00 92.69 108 ALA A O 1
ATOM 818 N N . ALA A 1 109 ? 13.697 9.304 -17.819 1.00 93.56 109 ALA A N 1
ATOM 819 C CA . ALA A 1 109 ? 13.440 10.065 -16.596 1.00 93.56 109 ALA A CA 1
ATOM 820 C C . ALA A 1 109 ? 12.573 11.309 -16.849 1.00 93.56 109 ALA A C 1
ATOM 822 O O . ALA A 1 109 ? 11.609 11.544 -16.122 1.00 93.56 109 ALA A O 1
ATOM 823 N N . ALA A 1 110 ? 12.867 12.079 -17.901 1.00 93.12 110 ALA A N 1
ATOM 824 C CA . ALA A 1 110 ? 12.052 13.230 -18.287 1.00 93.12 110 ALA A CA 1
ATOM 825 C C . ALA A 1 110 ? 10.609 12.815 -18.631 1.00 93.12 110 ALA A C 1
ATOM 827 O O . ALA A 1 110 ? 9.661 13.411 -18.123 1.00 93.12 110 ALA A O 1
ATOM 828 N N . THR A 1 111 ? 10.447 11.731 -19.395 1.00 92.94 111 THR A N 1
ATOM 829 C CA . THR A 1 111 ? 9.129 11.163 -19.736 1.00 92.94 111 THR A CA 1
ATOM 830 C C . THR A 1 111 ? 8.361 10.717 -18.488 1.00 92.94 111 THR A C 1
ATOM 832 O O . THR A 1 111 ? 7.149 10.898 -18.386 1.00 92.94 111 THR A O 1
ATOM 835 N N . LEU A 1 112 ? 9.050 10.127 -17.509 1.00 93.00 112 LEU A N 1
ATOM 836 C CA . LEU A 1 112 ? 8.440 9.727 -16.245 1.00 93.00 112 LEU A CA 1
ATOM 837 C C . LEU A 1 112 ? 7.980 10.947 -15.434 1.00 93.00 112 LEU A C 1
ATOM 839 O O . LEU A 1 112 ? 6.882 10.927 -14.885 1.00 93.00 112 LEU A O 1
ATOM 843 N N . CYS A 1 113 ? 8.760 12.030 -15.404 1.00 90.25 113 CYS A N 1
ATOM 844 C CA . CYS A 1 113 ? 8.376 13.276 -14.736 1.00 90.25 113 CYS A CA 1
ATOM 845 C C . CYS A 1 113 ? 7.085 13.886 -15.308 1.00 90.25 113 CYS A C 1
ATOM 847 O O . CYS A 1 113 ? 6.281 14.425 -14.549 1.00 90.25 113 CYS A O 1
ATOM 849 N N . GLU A 1 114 ? 6.832 13.753 -16.613 1.00 88.56 114 GLU A N 1
ATOM 850 C CA . GLU A 1 114 ? 5.562 14.177 -17.226 1.00 88.56 114 GLU A CA 1
ATOM 851 C C . GLU A 1 114 ? 4.359 13.372 -16.703 1.00 88.56 114 GLU A C 1
ATOM 853 O O . GLU A 1 114 ? 3.236 13.877 -16.649 1.00 88.56 114 GLU A O 1
ATOM 858 N N . LYS A 1 115 ? 4.591 12.134 -16.249 1.00 87.94 115 LYS A N 1
ATOM 859 C CA . LYS A 1 115 ? 3.576 11.247 -15.660 1.00 87.94 115 LYS A CA 1
ATOM 860 C C . LYS A 1 115 ? 3.365 11.460 -14.158 1.00 87.94 115 LYS A C 1
ATOM 862 O O . LYS A 1 115 ? 2.560 10.747 -13.568 1.00 87.94 115 LYS A O 1
ATOM 867 N N . TRP A 1 116 ? 4.000 12.457 -13.531 1.00 88.94 116 TRP A N 1
ATOM 868 C CA . TRP A 1 116 ? 3.866 12.787 -12.095 1.00 88.94 116 TRP A CA 1
ATOM 869 C C . TRP A 1 116 ? 2.473 13.338 -11.688 1.00 88.94 116 TRP A C 1
ATOM 871 O O . TRP A 1 116 ? 2.272 13.881 -10.597 1.00 88.94 116 TRP A O 1
ATOM 881 N N . GLY A 1 117 ? 1.476 13.179 -12.561 1.00 82.56 117 GLY A N 1
ATOM 882 C CA . GLY A 1 117 ? 0.111 13.647 -12.378 1.00 82.56 117 GLY A CA 1
ATOM 883 C C . GLY A 1 117 ? -0.048 15.149 -12.622 1.00 82.56 117 GLY A C 1
ATOM 884 O O . GLY A 1 117 ? 0.899 15.933 -12.578 1.00 82.56 117 GLY A O 1
ATOM 885 N N . ARG A 1 118 ? -1.294 15.571 -12.860 1.00 83.31 118 ARG A N 1
ATOM 886 C CA . ARG A 1 118 ? -1.639 16.989 -13.027 1.00 83.31 118 ARG A CA 1
ATOM 887 C C . ARG A 1 118 ? -1.344 17.792 -11.757 1.00 83.31 118 ARG A C 1
ATOM 889 O O . ARG A 1 118 ? -1.441 17.279 -10.640 1.00 83.31 118 ARG A O 1
ATOM 896 N N . GLY A 1 119 ? -1.030 19.075 -11.915 1.00 87.56 119 GLY A N 1
ATOM 897 C CA . GLY A 1 119 ? -0.898 19.993 -10.781 1.00 87.56 119 GLY A CA 1
ATOM 898 C C . GLY A 1 119 ? -2.181 20.077 -9.940 1.00 87.56 119 GLY A C 1
ATOM 899 O O . GLY A 1 119 ? -3.277 19.794 -10.418 1.00 87.56 119 GLY A O 1
ATOM 900 N N . GLY A 1 120 ? -2.048 20.473 -8.672 1.00 89.31 120 GLY A N 1
ATOM 901 C CA . GLY A 1 120 ? -3.192 20.633 -7.767 1.00 89.31 120 GLY A CA 1
ATOM 902 C C . GLY A 1 120 ? -3.809 19.309 -7.299 1.00 89.31 120 GLY A C 1
ATOM 903 O O . GLY A 1 120 ? -3.132 18.279 -7.255 1.00 89.31 120 GLY A O 1
ATOM 904 N N . ALA A 1 121 ? -5.087 19.353 -6.911 1.00 90.69 121 ALA A N 1
ATOM 905 C CA . ALA A 1 121 ? -5.791 18.230 -6.287 1.00 90.69 121 ALA A CA 1
ATOM 906 C C . ALA A 1 121 ? -5.982 17.024 -7.226 1.00 90.69 121 ALA A C 1
ATOM 908 O O . ALA A 1 121 ? -5.938 15.890 -6.761 1.00 90.69 121 ALA A O 1
ATOM 909 N N . GLU A 1 122 ? -6.126 17.244 -8.539 1.00 90.00 122 GLU A N 1
ATOM 910 C CA . GLU A 1 122 ? -6.382 16.166 -9.510 1.00 90.00 122 GLU A CA 1
ATOM 911 C C . GLU A 1 122 ? -5.257 15.120 -9.559 1.00 90.00 122 GLU A C 1
ATOM 913 O O . GLU A 1 122 ? -5.531 13.928 -9.631 1.00 90.00 122 GLU A O 1
ATOM 918 N N . GLY A 1 123 ? -3.988 15.537 -9.494 1.00 92.81 123 GLY A N 1
ATOM 919 C CA . GLY A 1 123 ? -2.855 14.603 -9.494 1.00 92.81 123 GLY A CA 1
ATOM 920 C C . GLY A 1 123 ? -2.399 14.156 -8.107 1.00 92.81 123 GLY A C 1
ATOM 921 O O . GLY A 1 123 ? -1.435 13.399 -8.007 1.00 92.81 123 GLY A O 1
ATOM 922 N N . GLN A 1 124 ? -3.036 14.630 -7.031 1.00 94.00 124 GLN A N 1
ATOM 923 C CA . GLN A 1 124 ? -2.613 14.297 -5.671 1.00 94.00 124 GLN A CA 1
ATOM 924 C C . GLN A 1 124 ? -2.671 12.786 -5.379 1.00 94.00 124 GLN A C 1
ATOM 926 O O . GLN A 1 124 ? -1.668 12.278 -4.880 1.00 94.00 124 GLN A O 1
ATOM 931 N N . PRO A 1 125 ? -3.739 12.041 -5.735 1.00 96.00 125 PRO A N 1
ATOM 932 C CA . PRO A 1 125 ? -3.791 10.601 -5.475 1.00 96.00 125 PRO A CA 1
ATOM 933 C C . PRO A 1 125 ? -2.632 9.834 -6.122 1.00 96.00 125 PRO A C 1
ATOM 935 O O . PRO A 1 125 ? -2.030 8.974 -5.481 1.00 96.00 125 PRO A O 1
ATOM 938 N N . LEU A 1 126 ? -2.276 10.191 -7.366 1.00 96.19 126 LEU A N 1
ATOM 939 C CA . LEU A 1 126 ? -1.155 9.577 -8.078 1.00 96.19 126 LEU A CA 1
ATOM 940 C C . LEU A 1 126 ? 0.153 9.811 -7.324 1.00 96.19 126 LEU A C 1
ATOM 942 O O . LEU A 1 126 ? 0.893 8.859 -7.069 1.00 96.19 126 LEU A O 1
ATOM 946 N N . ARG A 1 127 ? 0.421 11.067 -6.945 1.00 95.38 127 ARG A N 1
ATOM 947 C CA . ARG A 1 127 ? 1.650 11.451 -6.240 1.00 95.38 127 ARG A CA 1
ATOM 948 C C . ARG A 1 127 ? 1.750 10.810 -4.866 1.00 95.38 127 ARG A C 1
ATOM 950 O O . ARG A 1 127 ? 2.811 10.297 -4.533 1.00 95.38 127 ARG A O 1
ATOM 957 N N . ASP A 1 128 ? 0.670 10.803 -4.093 1.00 96.19 128 ASP A N 1
ATOM 958 C CA . ASP A 1 128 ? 0.659 10.213 -2.753 1.00 96.19 128 ASP A CA 1
ATOM 959 C C . ASP A 1 128 ? 0.956 8.706 -2.827 1.00 96.19 128 ASP A C 1
ATOM 961 O O . ASP A 1 128 ? 1.798 8.200 -2.078 1.00 96.19 128 ASP A O 1
ATOM 965 N N . GLY A 1 129 ? 0.345 7.997 -3.785 1.00 97.25 129 GLY A N 1
ATOM 966 C CA . GLY A 1 129 ? 0.634 6.585 -4.038 1.00 97.25 129 GLY A CA 1
ATOM 967 C C . GLY A 1 129 ? 2.063 6.340 -4.538 1.00 97.25 129 GLY A C 1
ATOM 968 O O . GLY A 1 129 ? 2.740 5.443 -4.037 1.00 97.25 129 GLY A O 1
ATOM 969 N N 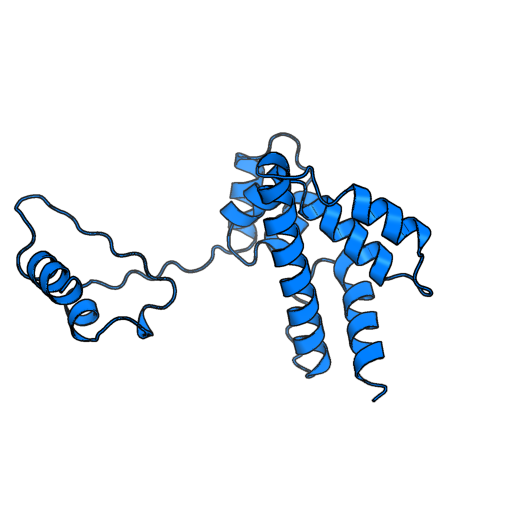. ALA A 1 130 ? 2.558 7.163 -5.468 1.00 96.56 130 ALA A N 1
ATOM 970 C CA . ALA A 1 130 ? 3.912 7.052 -6.014 1.00 96.56 130 ALA A CA 1
ATOM 971 C C . ALA A 1 130 ? 4.988 7.308 -4.947 1.00 96.56 130 ALA A C 1
ATOM 973 O O . ALA A 1 130 ? 5.916 6.516 -4.800 1.00 96.56 130 ALA A O 1
ATOM 974 N N . ILE A 1 131 ? 4.843 8.374 -4.153 1.00 96.31 131 ILE A N 1
ATOM 975 C CA . ILE A 1 131 ? 5.747 8.704 -3.041 1.00 96.31 131 ILE A CA 1
ATOM 976 C C . ILE A 1 131 ? 5.762 7.568 -2.020 1.00 96.31 131 ILE A C 1
ATOM 978 O O . ILE A 1 131 ? 6.830 7.176 -1.544 1.00 96.31 131 ILE A O 1
ATOM 982 N N . TRP A 1 1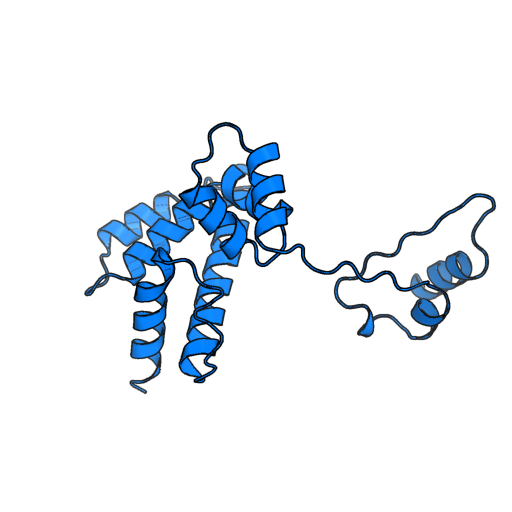32 ? 4.590 7.018 -1.695 1.00 97.44 132 TRP A N 1
ATOM 983 C CA . TRP A 1 132 ? 4.496 5.890 -0.780 1.00 97.44 132 TRP A CA 1
ATOM 984 C C . TRP A 1 132 ? 5.246 4.658 -1.313 1.00 97.44 132 TRP A C 1
ATOM 986 O O . TRP A 1 132 ? 6.049 4.073 -0.580 1.00 97.44 132 TRP A O 1
ATOM 996 N N . LEU A 1 133 ? 5.048 4.301 -2.587 1.00 97.94 133 LEU A N 1
ATOM 997 C CA . LEU A 1 133 ? 5.710 3.160 -3.227 1.00 97.94 133 LEU A CA 1
ATOM 998 C C . LEU A 1 133 ? 7.228 3.349 -3.355 1.00 97.94 133 LEU A C 1
ATOM 1000 O O . LEU A 1 133 ? 7.987 2.433 -3.048 1.00 97.94 133 LEU A O 1
ATOM 1004 N N . ILE A 1 134 ? 7.697 4.548 -3.705 1.00 96.81 134 ILE A N 1
ATOM 1005 C CA . ILE A 1 134 ? 9.133 4.868 -3.728 1.00 96.81 134 ILE A CA 1
ATOM 1006 C C . ILE A 1 134 ? 9.730 4.757 -2.317 1.00 96.81 134 ILE A C 1
ATOM 1008 O O . ILE A 1 134 ? 10.791 4.161 -2.130 1.00 96.81 134 ILE A O 1
ATOM 1012 N N . GLY A 1 135 ? 9.037 5.266 -1.294 1.00 96.75 135 GLY A N 1
ATOM 1013 C CA . GLY A 1 135 ? 9.456 5.104 0.100 1.00 96.75 135 GLY A CA 1
ATOM 1014 C C . GLY A 1 135 ? 9.530 3.632 0.526 1.00 96.75 135 GLY A C 1
ATOM 1015 O O . GLY A 1 135 ? 10.472 3.227 1.214 1.00 96.75 135 GLY A O 1
ATOM 1016 N N . ARG A 1 136 ? 8.572 2.809 0.079 1.00 95.94 136 ARG A N 1
ATOM 1017 C CA . ARG A 1 136 ? 8.586 1.351 0.262 1.00 95.94 136 ARG A CA 1
ATOM 1018 C C . ARG A 1 136 ? 9.799 0.711 -0.418 1.00 95.94 136 ARG A C 1
ATOM 1020 O O . ARG A 1 136 ? 10.486 -0.059 0.251 1.00 95.94 136 ARG A O 1
ATOM 1027 N N . LEU A 1 137 ? 10.097 1.048 -1.675 1.00 96.12 137 LEU A N 1
ATOM 1028 C CA . LEU A 1 137 ? 11.256 0.536 -2.420 1.00 96.12 137 LEU A CA 1
ATOM 1029 C C . LEU A 1 137 ? 12.564 0.783 -1.666 1.00 96.12 137 LEU A C 1
ATOM 1031 O O . LEU A 1 137 ? 13.328 -0.146 -1.408 1.00 96.12 137 LEU A O 1
ATOM 1035 N N . LEU A 1 138 ? 12.791 2.035 -1.257 1.00 95.31 138 LEU A N 1
ATOM 1036 C CA . LEU A 1 138 ? 13.996 2.442 -0.535 1.00 95.31 138 LEU A CA 1
ATOM 1037 C C . LEU A 1 138 ? 14.124 1.709 0.804 1.00 95.31 138 LEU A C 1
ATOM 1039 O O . LEU A 1 138 ? 15.209 1.255 1.167 1.00 95.31 138 LEU A O 1
ATOM 1043 N N . ARG A 1 139 ? 13.010 1.535 1.526 1.00 93.69 139 ARG A N 1
ATOM 1044 C CA . ARG A 1 139 ? 12.977 0.746 2.763 1.00 93.69 139 ARG A CA 1
ATOM 1045 C C . ARG A 1 139 ? 13.350 -0.715 2.509 1.00 93.69 139 ARG A C 1
ATOM 1047 O O . ARG A 1 139 ? 14.126 -1.270 3.282 1.00 93.69 139 ARG A O 1
ATOM 1054 N N . LEU A 1 140 ? 12.809 -1.345 1.466 1.00 92.69 140 LEU A N 1
ATOM 1055 C CA . LEU A 1 140 ? 13.101 -2.743 1.130 1.00 92.69 140 LEU A CA 1
ATOM 1056 C C . LEU A 1 140 ? 14.565 -2.925 0.714 1.00 92.69 140 LEU A C 1
ATOM 1058 O O . LEU A 1 140 ? 15.220 -3.845 1.203 1.00 92.69 140 LEU A O 1
ATOM 1062 N N . ALA A 1 141 ? 15.104 -2.005 -0.089 1.00 92.62 141 ALA A N 1
ATOM 1063 C CA . ALA A 1 141 ? 16.521 -1.979 -0.440 1.00 92.62 141 ALA A CA 1
ATOM 1064 C C . ALA A 1 141 ? 17.417 -1.837 0.798 1.00 92.62 141 ALA A C 1
ATOM 1066 O O . ALA A 1 141 ? 18.349 -2.618 0.969 1.00 92.62 141 ALA A O 1
ATOM 1067 N N . ALA A 1 142 ? 17.094 -0.928 1.722 1.00 91.25 142 ALA A N 1
ATOM 1068 C CA . ALA A 1 142 ? 17.846 -0.771 2.967 1.00 91.25 142 ALA A CA 1
ATOM 1069 C C . ALA A 1 142 ? 17.802 -2.032 3.853 1.00 91.25 142 ALA A C 1
ATOM 1071 O O . ALA A 1 142 ? 18.816 -2.428 4.428 1.00 91.25 142 ALA A O 1
ATOM 1072 N N . VAL A 1 143 ? 16.644 -2.697 3.954 1.00 89.38 143 VAL A N 1
ATOM 1073 C CA . VAL A 1 143 ? 16.513 -3.960 4.704 1.00 89.38 143 VAL A CA 1
ATOM 1074 C C . VAL A 1 143 ? 17.342 -5.074 4.056 1.00 89.38 143 VAL A C 1
ATOM 1076 O O . VAL A 1 143 ? 17.988 -5.834 4.780 1.00 89.38 143 VAL A O 1
ATOM 1079 N N . ARG A 1 144 ? 17.368 -5.148 2.717 1.00 88.88 144 ARG A N 1
ATOM 1080 C CA . ARG A 1 144 ? 18.184 -6.119 1.974 1.00 88.88 144 ARG A CA 1
ATOM 1081 C C . ARG A 1 144 ? 19.680 -5.855 2.141 1.00 88.88 144 ARG A C 1
ATOM 1083 O O . ARG A 1 144 ? 20.420 -6.791 2.423 1.00 88.88 144 ARG A O 1
ATOM 1090 N N . ALA A 1 145 ? 20.110 -4.596 2.053 1.00 89.06 145 ALA A N 1
ATOM 1091 C CA . ALA A 1 145 ? 21.496 -4.192 2.300 1.00 89.06 145 ALA A CA 1
ATOM 1092 C C . ALA A 1 145 ? 21.969 -4.565 3.716 1.00 89.06 145 ALA A C 1
ATOM 1094 O O . ALA A 1 145 ? 23.124 -4.925 3.912 1.00 89.06 145 ALA A O 1
ATOM 1095 N N . ALA A 1 146 ? 21.065 -4.547 4.701 1.00 88.50 146 ALA A N 1
ATOM 1096 C CA . ALA A 1 146 ? 21.350 -4.964 6.073 1.00 88.50 146 ALA A CA 1
ATOM 1097 C C . ALA A 1 146 ? 21.412 -6.496 6.278 1.00 88.50 146 ALA A C 1
ATOM 1099 O O . ALA A 1 146 ? 21.479 -6.943 7.423 1.00 88.50 146 ALA A O 1
ATOM 1100 N N . GLY A 1 147 ? 21.341 -7.308 5.213 1.00 81.81 147 GLY A N 1
ATOM 1101 C CA . GLY A 1 147 ? 21.469 -8.770 5.284 1.00 81.81 147 GLY A CA 1
ATOM 1102 C C . GLY A 1 147 ? 20.282 -9.487 5.935 1.00 81.81 147 GLY A C 1
ATOM 1103 O O . GLY A 1 147 ? 20.412 -10.625 6.377 1.00 81.81 147 GLY A O 1
ATOM 1104 N N . LYS A 1 148 ? 19.112 -8.842 6.035 1.00 70.88 148 LYS A N 1
ATOM 1105 C CA . LYS A 1 148 ? 17.909 -9.485 6.582 1.00 70.88 148 LYS A CA 1
ATOM 1106 C C . LYS A 1 148 ? 17.253 -10.333 5.488 1.00 70.88 148 LYS A C 1
ATOM 1108 O O . LYS A 1 148 ? 16.600 -9.795 4.601 1.00 70.88 148 LYS A O 1
ATOM 1113 N N . GLU A 1 149 ? 17.412 -11.655 5.572 1.00 55.81 149 GLU A N 1
ATOM 1114 C CA . GLU A 1 149 ? 17.042 -12.646 4.537 1.00 55.81 149 GLU A CA 1
ATOM 1115 C C . GLU A 1 149 ? 15.554 -12.663 4.130 1.00 55.81 149 GLU A C 1
ATOM 1117 O O . GLU A 1 149 ? 15.205 -13.170 3.068 1.00 55.81 149 GLU A O 1
ATOM 1122 N N . ASN A 1 150 ? 14.655 -12.067 4.916 1.00 62.19 150 ASN A N 1
ATOM 1123 C CA . ASN A 1 150 ? 13.207 -12.237 4.742 1.00 62.19 150 ASN A CA 1
ATOM 1124 C C . ASN A 1 150 ? 12.532 -11.222 3.787 1.00 62.19 150 ASN A C 1
ATOM 1126 O O . ASN A 1 150 ? 11.328 -11.002 3.879 1.00 62.19 150 ASN A O 1
ATOM 1130 N N . VAL A 1 151 ? 13.289 -10.553 2.905 1.00 60.56 151 VAL A N 1
ATOM 1131 C CA . VAL A 1 151 ? 12.749 -9.539 1.966 1.00 60.56 151 VAL A CA 1
ATOM 1132 C C . VAL A 1 151 ? 12.151 -10.170 0.703 1.00 60.56 151 VAL A C 1
ATOM 1134 O O . VAL A 1 151 ? 11.187 -9.637 0.158 1.00 60.56 151 VAL A O 1
ATOM 1137 N N . ALA A 1 152 ? 12.671 -11.321 0.264 1.00 60.25 152 ALA A N 1
ATOM 1138 C CA . ALA A 1 152 ? 12.295 -11.944 -1.010 1.00 60.25 152 ALA A CA 1
ATOM 1139 C C . ALA A 1 152 ? 10.812 -12.359 -1.087 1.00 60.25 152 ALA A C 1
ATOM 1141 O O . ALA A 1 152 ? 10.226 -12.367 -2.162 1.00 60.25 152 ALA A O 1
ATOM 1142 N N . SER A 1 153 ? 10.169 -12.660 0.045 1.00 65.25 153 SER A N 1
ATOM 1143 C CA . SER A 1 153 ? 8.750 -13.044 0.082 1.00 65.25 153 SER A CA 1
ATOM 1144 C C . SER A 1 153 ? 7.782 -11.861 -0.051 1.00 65.25 153 SER A C 1
ATOM 1146 O O . SER A 1 153 ? 6.585 -12.079 -0.222 1.00 65.25 153 SER A O 1
ATOM 1148 N N . VAL A 1 154 ? 8.276 -10.617 0.017 1.00 78.56 154 VAL A N 1
ATOM 1149 C CA . VAL A 1 154 ? 7.451 -9.396 0.126 1.00 78.56 154 VAL A CA 1
ATOM 1150 C C . VAL A 1 154 ? 7.559 -8.495 -1.115 1.00 78.56 154 VAL A C 1
ATOM 1152 O O . VAL A 1 154 ? 6.764 -7.571 -1.283 1.00 78.56 154 VAL A O 1
ATOM 1155 N N . VAL A 1 155 ? 8.527 -8.741 -1.997 1.00 90.50 155 VAL A N 1
ATOM 1156 C CA . VAL A 1 155 ? 8.758 -7.941 -3.211 1.00 90.50 155 VAL A CA 1
ATOM 1157 C C . VAL A 1 155 ? 7.996 -8.506 -4.408 1.00 90.50 155 VAL A C 1
ATOM 1159 O O . VAL A 1 155 ? 7.734 -9.706 -4.487 1.00 90.50 155 VAL A O 1
ATOM 1162 N N . CYS A 1 156 ? 7.625 -7.636 -5.341 1.00 94.19 156 CYS A N 1
ATOM 1163 C CA . CYS A 1 156 ? 7.131 -8.033 -6.655 1.00 94.19 156 CYS A CA 1
ATOM 1164 C C . CYS A 1 156 ? 8.322 -8.348 -7.568 1.00 94.19 156 CYS A C 1
ATOM 1166 O O . CYS A 1 156 ? 9.390 -7.747 -7.432 1.00 94.19 156 CYS A O 1
ATOM 1168 N N . ALA A 1 157 ? 8.134 -9.232 -8.550 1.00 93.50 157 ALA A N 1
ATOM 1169 C CA . ALA A 1 157 ? 9.220 -9.661 -9.437 1.00 93.50 157 ALA A CA 1
ATOM 1170 C C . ALA A 1 157 ? 9.884 -8.489 -10.187 1.00 93.50 157 ALA A C 1
ATOM 1172 O O . ALA A 1 157 ? 11.100 -8.468 -10.357 1.00 93.50 157 ALA A O 1
ATOM 1173 N N . PHE A 1 158 ? 9.104 -7.477 -10.587 1.00 95.50 158 PHE A N 1
ATOM 1174 C CA . PHE A 1 158 ? 9.625 -6.297 -11.286 1.00 95.50 158 PHE A CA 1
ATOM 1175 C C . PHE A 1 158 ? 10.463 -5.362 -10.391 1.00 95.50 158 PHE A C 1
ATOM 1177 O O . PHE A 1 158 ? 11.162 -4.493 -10.907 1.00 95.50 158 PHE A O 1
ATOM 1184 N N . GLU A 1 159 ? 10.391 -5.504 -9.062 1.00 96.06 159 GLU A N 1
ATOM 1185 C CA . GLU A 1 159 ? 11.146 -4.675 -8.113 1.00 96.06 159 GLU A CA 1
ATOM 1186 C C . GLU A 1 159 ? 12.573 -5.202 -7.893 1.00 96.06 159 GLU A C 1
ATOM 1188 O O . GLU A 1 159 ? 13.446 -4.442 -7.478 1.00 96.06 159 GLU A O 1
ATOM 1193 N N . GLU A 1 160 ? 12.820 -6.489 -8.158 1.00 94.19 160 GLU A N 1
ATOM 1194 C CA . GLU A 1 160 ? 14.046 -7.200 -7.763 1.00 94.19 160 GLU A CA 1
ATOM 1195 C C . GLU A 1 160 ? 15.328 -6.543 -8.289 1.00 94.19 160 GLU A C 1
ATOM 1197 O O . GLU A 1 160 ? 16.240 -6.259 -7.508 1.00 94.19 160 GLU A O 1
ATOM 1202 N N . GLU A 1 161 ? 15.388 -6.247 -9.589 1.00 95.06 161 GLU A N 1
ATOM 1203 C CA . GLU A 1 161 ? 16.577 -5.647 -10.209 1.00 95.06 161 GLU A CA 1
ATOM 1204 C C . GLU A 1 161 ? 16.810 -4.211 -9.718 1.00 95.06 161 GLU A C 1
ATOM 1206 O O . GLU A 1 161 ? 17.933 -3.840 -9.371 1.00 95.06 161 GLU A O 1
ATOM 1211 N N . ALA A 1 162 ? 15.741 -3.417 -9.596 1.00 95.44 162 ALA A N 1
ATOM 1212 C CA . ALA A 1 162 ? 15.825 -2.064 -9.053 1.00 95.44 162 ALA A CA 1
ATOM 1213 C C . ALA A 1 162 ? 16.361 -2.075 -7.611 1.00 95.44 162 ALA A C 1
ATOM 1215 O O . ALA A 1 162 ? 17.248 -1.294 -7.261 1.00 95.44 162 ALA A O 1
ATOM 1216 N N . ILE A 1 163 ? 15.870 -2.996 -6.774 1.00 94.56 163 ILE A N 1
ATOM 1217 C CA . ILE A 1 163 ? 16.359 -3.188 -5.404 1.00 94.56 163 ILE A CA 1
ATOM 1218 C C . ILE A 1 163 ? 17.833 -3.604 -5.410 1.00 94.56 163 ILE A C 1
ATOM 1220 O O . ILE A 1 163 ? 18.619 -3.033 -4.655 1.00 94.56 163 ILE A O 1
ATOM 1224 N N . SER A 1 164 ? 18.213 -4.580 -6.241 1.00 92.69 164 SER A N 1
ATOM 1225 C CA . SER A 1 164 ? 19.593 -5.071 -6.350 1.00 92.69 164 SER A CA 1
ATOM 1226 C C . SER A 1 164 ? 20.571 -3.929 -6.641 1.00 92.69 164 SER A C 1
ATOM 1228 O O . SER A 1 164 ? 21.563 -3.752 -5.929 1.00 92.69 164 SER A O 1
ATOM 1230 N N . ARG A 1 165 ? 20.232 -3.066 -7.606 1.00 92.75 165 ARG A N 1
ATOM 1231 C CA . ARG A 1 165 ? 21.048 -1.902 -7.976 1.00 92.75 165 ARG A CA 1
ATOM 1232 C C . ARG A 1 165 ? 21.150 -0.858 -6.880 1.00 92.75 165 ARG A C 1
ATOM 1234 O O . ARG A 1 165 ? 22.240 -0.356 -6.599 1.00 92.75 165 ARG A O 1
ATOM 1241 N N . LEU A 1 166 ? 20.031 -0.541 -6.232 1.00 92.19 166 LEU A N 1
ATOM 1242 C CA . LEU A 1 166 ? 20.021 0.389 -5.102 1.00 92.19 166 LEU A CA 1
ATOM 1243 C C . LEU A 1 166 ? 20.938 -0.099 -3.971 1.00 92.19 166 LEU A C 1
ATOM 1245 O O . LEU A 1 166 ? 21.652 0.706 -3.373 1.00 92.19 166 LEU A O 1
ATOM 1249 N N . VAL A 1 167 ? 20.968 -1.412 -3.715 1.00 91.69 167 VAL A N 1
ATOM 1250 C CA . VAL A 1 167 ? 21.875 -2.032 -2.739 1.00 91.69 167 VAL A CA 1
ATOM 1251 C C . VAL A 1 167 ? 23.334 -1.945 -3.198 1.00 91.69 167 VAL A C 1
ATOM 1253 O O . VAL A 1 167 ? 24.185 -1.518 -2.417 1.00 91.69 167 VAL A O 1
ATOM 1256 N N . SER A 1 168 ? 23.641 -2.290 -4.455 1.00 87.75 168 SER A N 1
ATOM 1257 C CA . SER A 1 168 ? 25.024 -2.274 -4.957 1.00 87.75 168 SER A CA 1
ATOM 1258 C C . SER A 1 168 ? 25.647 -0.877 -4.965 1.00 87.75 168 SER A C 1
ATOM 1260 O O . SER A 1 168 ? 26.841 -0.739 -4.716 1.00 87.75 168 SER A O 1
ATOM 1262 N N . HIS A 1 169 ? 24.851 0.171 -5.201 1.00 78.19 169 HIS A N 1
ATOM 1263 C CA . HIS A 1 169 ? 25.330 1.554 -5.141 1.00 78.19 169 HIS A CA 1
ATOM 1264 C C . HIS A 1 169 ? 25.608 2.045 -3.709 1.00 78.19 169 HIS A C 1
ATOM 1266 O O . HIS A 1 169 ? 26.438 2.932 -3.535 1.00 78.19 169 HIS A O 1
ATOM 1272 N N . HIS A 1 170 ? 24.960 1.471 -2.688 1.00 61.66 170 HIS A N 1
ATOM 1273 C CA . HIS A 1 170 ? 25.196 1.817 -1.278 1.00 61.66 170 HIS A CA 1
ATOM 1274 C C . HIS A 1 170 ? 26.390 1.075 -0.655 1.00 61.66 170 HIS A C 1
ATOM 1276 O O . HIS A 1 170 ? 26.982 1.577 0.293 1.00 61.66 170 HIS A O 1
ATOM 1282 N N . GLY A 1 171 ? 26.750 -0.107 -1.170 1.00 55.03 171 GLY A N 1
ATOM 1283 C CA . GLY A 1 171 ? 27.879 -0.908 -0.671 1.00 55.03 171 GLY A CA 1
ATOM 1284 C C . GLY A 1 171 ? 29.264 -0.479 -1.175 1.00 55.03 171 GLY A C 1
ATOM 1285 O O . GLY A 1 171 ? 30.252 -1.111 -0.819 1.00 55.03 171 GLY A O 1
ATOM 1286 N N . ALA A 1 172 ? 29.342 0.555 -2.018 1.00 48.84 172 ALA A N 1
ATOM 1287 C CA . ALA A 1 172 ? 30.581 1.051 -2.625 1.00 48.84 172 ALA A CA 1
ATOM 1288 C C . ALA A 1 172 ? 31.193 2.271 -1.895 1.00 48.84 172 ALA A C 1
ATOM 1290 O O . ALA A 1 172 ? 31.984 3.000 -2.495 1.00 48.84 172 ALA A O 1
ATOM 1291 N N . GLY A 1 173 ? 30.808 2.511 -0.635 1.00 39.41 173 GLY A N 1
ATOM 1292 C CA . GLY A 1 173 ? 31.284 3.619 0.207 1.00 39.41 173 GLY A CA 1
ATOM 1293 C C . GLY A 1 173 ? 32.013 3.159 1.458 1.00 39.41 173 GLY A C 1
ATOM 1294 O O . GLY A 1 173 ? 31.686 2.061 1.959 1.00 39.41 173 GLY A O 1
#